Protein AF-A0A967ZDS2-F1 (afdb_monomer_lite)

pLDDT: mean 74.89, std 7.38, range [56.84, 87.38]

Radius of gyration: 11.3 Å; chains: 1; bounding box: 27×17×30 Å

Secondary structure (DSSP, 8-state):
----HHHHHHHHHHHHHH----EEEEE-TTS-EEEEEE--HHHHHHSHHHHHHHHHHHHTT-

Structure (mmCIF, N/CA/C/O backbone):
data_AF-A0A967ZDS2-F1
#
_entry.id   AF-A0A967ZDS2-F1
#
loop_
_atom_site.group_PDB
_atom_site.id
_atom_site.type_symbol
_atom_site.label_atom_id
_atom_site.label_alt_id
_atom_site.label_comp_id
_atom_site.label_asym_id
_atom_site.label_entity_id
_atom_site.label_seq_id
_atom_site.pdbx_PDB_ins_code
_atom_site.Cartn_x
_atom_site.Cartn_y
_at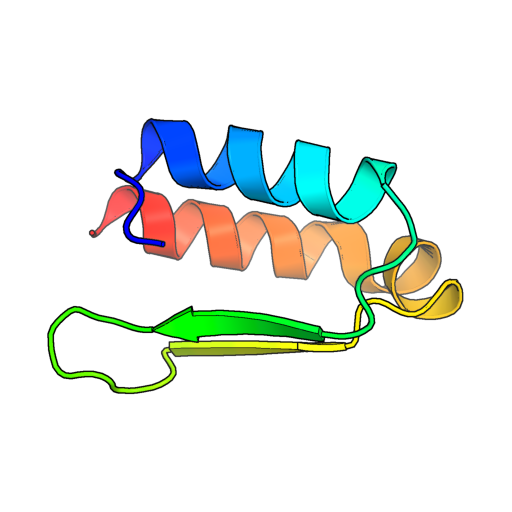om_site.Cartn_z
_atom_site.occupancy
_atom_site.B_iso_or_equiv
_atom_site.auth_seq_id
_atom_site.auth_comp_id
_atom_site.auth_asym_id
_atom_site.auth_atom_id
_atom_site.pdbx_PDB_model_num
ATOM 1 N N . MET A 1 1 ? 1.176 8.413 10.199 1.00 56.84 1 MET A N 1
ATOM 2 C CA . MET A 1 1 ? 0.210 9.347 9.582 1.00 56.84 1 MET A CA 1
ATOM 3 C C . MET A 1 1 ? -1.121 8.619 9.477 1.00 56.84 1 MET A C 1
ATOM 5 O O . MET A 1 1 ? -1.110 7.492 9.006 1.00 56.84 1 MET A O 1
ATOM 9 N N . LYS A 1 2 ? -2.215 9.192 9.989 1.00 60.28 2 LYS A N 1
ATOM 10 C CA . LYS A 1 2 ? -3.571 8.635 9.850 1.00 60.28 2 LYS A CA 1
ATOM 11 C C . LYS A 1 2 ? -4.279 9.419 8.741 1.00 60.28 2 LYS A C 1
ATOM 13 O O . LYS A 1 2 ? -4.139 10.637 8.714 1.00 60.28 2 LYS A O 1
ATOM 18 N N . VAL A 1 3 ? -4.957 8.735 7.826 1.00 63.88 3 VAL A N 1
ATOM 19 C CA . VAL A 1 3 ? -5.628 9.318 6.648 1.00 63.88 3 VAL A CA 1
ATOM 20 C C . VAL A 1 3 ? -7.012 8.695 6.509 1.00 63.88 3 VAL A C 1
ATOM 22 O O . VAL A 1 3 ? -7.157 7.497 6.742 1.00 63.88 3 VAL A O 1
ATOM 25 N N . ARG A 1 4 ? -8.014 9.509 6.159 1.00 69.25 4 ARG A N 1
ATOM 26 C CA . ARG A 1 4 ? -9.397 9.059 5.901 1.00 69.25 4 ARG A CA 1
ATOM 27 C C . ARG A 1 4 ? -9.489 8.386 4.524 1.00 69.25 4 ARG A C 1
ATOM 29 O O . ARG A 1 4 ? -8.656 8.684 3.671 1.00 69.25 4 ARG A O 1
ATOM 36 N N . GLY A 1 5 ? -10.473 7.510 4.286 1.00 66.19 5 GLY A N 1
ATOM 37 C CA . GLY A 1 5 ? -10.565 6.678 3.068 1.00 66.19 5 GLY A CA 1
ATOM 38 C C . GLY A 1 5 ? -10.373 7.437 1.742 1.00 66.19 5 GLY A C 1
ATOM 39 O O . GLY A 1 5 ? -9.619 7.000 0.873 1.00 66.19 5 GLY A O 1
ATOM 40 N N . GLU A 1 6 ? -10.951 8.633 1.625 1.00 66.94 6 GLU A N 1
ATOM 41 C CA . GLU A 1 6 ? -10.827 9.518 0.452 1.00 66.94 6 GLU A CA 1
ATOM 42 C C . GLU A 1 6 ? -9.413 10.114 0.288 1.00 66.94 6 GLU A C 1
ATOM 44 O O . GLU A 1 6 ? -8.885 10.233 -0.819 1.00 66.94 6 GLU A O 1
ATOM 49 N N . GLU A 1 7 ? -8.764 10.448 1.404 1.00 72.69 7 GLU A N 1
ATOM 50 C CA . GLU A 1 7 ? -7.403 11.001 1.453 1.00 72.69 7 GLU A CA 1
ATOM 51 C C . GLU A 1 7 ? -6.336 9.916 1.265 1.00 72.69 7 GLU A C 1
ATOM 53 O O . GLU A 1 7 ? -5.200 10.208 0.884 1.00 72.69 7 GLU A O 1
ATOM 58 N N . LEU A 1 8 ? -6.695 8.654 1.503 1.00 75.69 8 LEU A N 1
ATOM 59 C CA . LEU A 1 8 ? -5.795 7.511 1.421 1.00 75.69 8 LEU A CA 1
ATOM 60 C C . LEU A 1 8 ? -5.274 7.330 -0.009 1.00 75.69 8 LEU A C 1
ATOM 62 O O . LEU A 1 8 ? -4.069 7.229 -0.223 1.00 75.69 8 LEU A O 1
ATOM 66 N N . LEU A 1 9 ? -6.163 7.385 -1.005 1.00 75.12 9 LEU A N 1
ATO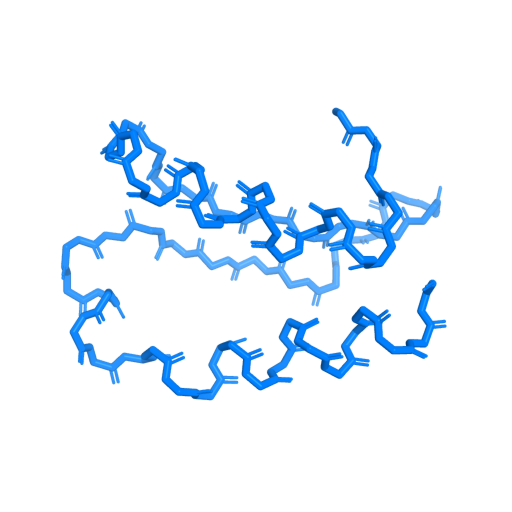M 67 C CA . LEU A 1 9 ? -5.800 7.295 -2.425 1.00 75.12 9 LEU A CA 1
ATOM 68 C C . LEU A 1 9 ? -4.897 8.447 -2.873 1.00 75.12 9 LEU A C 1
ATOM 70 O O . LEU A 1 9 ? -3.911 8.218 -3.579 1.00 75.12 9 LEU A O 1
ATOM 74 N N . ALA A 1 10 ? -5.216 9.673 -2.453 1.00 80.31 10 ALA A N 1
ATOM 75 C CA . ALA A 1 10 ? -4.398 10.845 -2.748 1.00 80.31 10 ALA A CA 1
ATOM 76 C C . ALA A 1 10 ? -2.995 10.690 -2.151 1.00 80.31 10 ALA A C 1
ATOM 78 O O . ALA A 1 10 ? -2.000 10.898 -2.849 1.00 80.31 10 ALA A O 1
ATOM 79 N N . LYS A 1 11 ? -2.909 10.223 -0.899 1.00 79.69 11 LYS A N 1
ATOM 80 C CA . LYS A 1 11 ? -1.628 10.056 -0.219 1.00 79.69 11 LYS A CA 1
ATOM 81 C C . LYS A 1 11 ? -0.784 8.934 -0.806 1.00 79.69 11 LYS A C 1
ATOM 83 O O . LYS A 1 11 ? 0.422 9.100 -0.954 1.00 79.69 11 LYS A O 1
ATOM 88 N N . VAL A 1 12 ? -1.399 7.812 -1.186 1.00 77.69 12 VAL A N 1
ATOM 89 C CA . VAL A 1 12 ? -0.682 6.721 -1.863 1.00 77.69 12 VAL A CA 1
ATOM 90 C C . VAL A 1 12 ? -0.106 7.213 -3.190 1.00 77.69 12 VAL A C 1
ATOM 92 O O . VAL A 1 12 ? 1.051 6.927 -3.486 1.00 77.69 12 VAL A O 1
ATOM 95 N N . ARG A 1 13 ? -0.864 7.990 -3.976 1.00 76.56 13 ARG A N 1
ATOM 96 C CA . ARG A 1 13 ? -0.355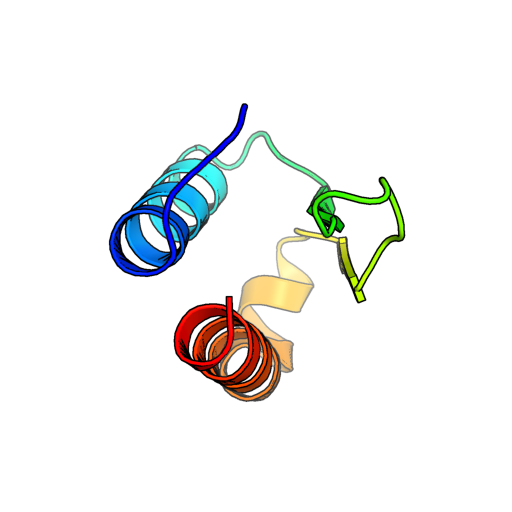 8.567 -5.231 1.00 76.56 13 ARG A CA 1
ATOM 97 C C . ARG A 1 13 ? 0.821 9.509 -4.998 1.00 76.56 13 ARG A C 1
ATOM 99 O O . ARG A 1 13 ? 1.811 9.382 -5.705 1.00 76.56 13 ARG A O 1
ATOM 106 N N . GLU A 1 14 ? 0.726 10.401 -4.016 1.00 80.75 14 GLU A N 1
ATOM 107 C CA . GLU A 1 14 ? 1.804 11.326 -3.634 1.00 80.75 14 GLU A CA 1
ATOM 108 C C . GLU A 1 14 ? 3.085 10.564 -3.262 1.00 80.75 14 GLU A C 1
ATOM 110 O O . GLU A 1 14 ? 4.145 10.806 -3.831 1.00 80.75 14 GLU A O 1
ATOM 115 N N . VAL A 1 15 ? 2.956 9.557 -2.395 1.00 79.25 15 VAL A N 1
ATOM 116 C CA . VAL A 1 15 ? 4.062 8.708 -1.927 1.00 79.25 15 VAL A CA 1
ATOM 117 C C . VAL A 1 15 ? 4.714 7.916 -3.063 1.00 79.25 15 VAL A C 1
ATOM 119 O O . VAL A 1 15 ? 5.937 7.784 -3.116 1.00 79.25 15 VAL A O 1
ATOM 122 N N . VAL A 1 16 ? 3.911 7.386 -3.988 1.00 75.69 16 VAL A N 1
ATOM 123 C CA . VAL A 1 16 ? 4.420 6.692 -5.179 1.00 75.69 16 VAL A CA 1
ATOM 124 C C . VAL A 1 16 ? 5.139 7.672 -6.113 1.00 75.69 16 VAL A C 1
ATOM 126 O O . VAL A 1 16 ? 6.150 7.306 -6.707 1.00 75.69 16 VAL A O 1
ATOM 129 N N . HIS A 1 17 ? 4.655 8.913 -6.222 1.00 76.19 17 HIS A N 1
ATOM 130 C CA . HIS A 1 17 ? 5.247 9.949 -7.072 1.00 76.19 17 HIS A CA 1
ATOM 131 C C . HIS A 1 17 ? 6.581 10.480 -6.529 1.00 76.19 17 HIS A C 1
ATOM 133 O O . HIS A 1 17 ? 7.478 10.776 -7.312 1.00 76.19 17 HIS A O 1
ATOM 139 N N . GLU A 1 18 ? 6.740 10.558 -5.203 1.00 79.94 18 GLU A N 1
ATOM 140 C CA . GLU A 1 18 ? 8.011 10.928 -4.563 1.00 79.94 18 GLU A CA 1
ATOM 141 C C . GLU A 1 18 ? 9.139 9.920 -4.845 1.00 79.94 18 GLU A C 1
ATOM 143 O O . GLU A 1 18 ? 10.314 10.267 -4.739 1.00 79.94 18 GLU A O 1
ATOM 148 N N . GLY A 1 19 ? 8.815 8.664 -5.179 1.00 71.38 19 GLY A N 1
ATOM 149 C CA . GLY A 1 19 ? 9.778 7.642 -5.616 1.00 71.38 19 GLY A CA 1
ATOM 150 C C . GLY A 1 19 ? 10.795 7.173 -4.561 1.00 71.38 19 GLY A C 1
ATOM 151 O O . GLY A 1 19 ? 11.541 6.227 -4.807 1.00 71.38 19 GLY A O 1
ATOM 152 N N . ASN A 1 20 ? 10.823 7.786 -3.376 1.00 77.31 20 ASN A N 1
ATOM 153 C CA . ASN A 1 20 ? 11.743 7.449 -2.285 1.00 77.31 20 ASN A CA 1
ATOM 154 C C . ASN A 1 20 ? 11.194 6.363 -1.336 1.00 77.31 20 ASN A C 1
ATOM 156 O O . ASN A 1 20 ? 11.887 5.888 -0.434 1.00 77.31 20 ASN A O 1
ATOM 160 N N . VAL A 1 21 ? 9.940 5.946 -1.519 1.00 77.19 21 VAL A N 1
ATOM 161 C CA . VAL A 1 21 ? 9.300 4.953 -0.653 1.00 77.19 21 VAL A CA 1
ATOM 162 C C . VAL A 1 21 ? 9.440 3.561 -1.250 1.00 77.19 21 VAL A C 1
ATOM 164 O O . VAL A 1 21 ? 9.073 3.317 -2.390 1.00 77.19 21 VAL A O 1
ATOM 167 N N . ARG A 1 22 ? 9.969 2.631 -0.447 1.00 81.62 22 ARG A N 1
ATOM 168 C CA . ARG A 1 22 ? 10.220 1.232 -0.842 1.00 81.62 22 ARG A CA 1
ATOM 169 C C . ARG A 1 22 ? 9.097 0.277 -0.448 1.00 81.62 22 ARG A C 1
ATOM 171 O O . ARG A 1 22 ? 9.079 -0.868 -0.892 1.00 81.62 22 ARG A O 1
ATOM 178 N N . ARG A 1 23 ? 8.194 0.704 0.438 1.00 82.56 23 ARG A N 1
ATOM 179 C CA . ARG A 1 23 ? 7.146 -0.138 1.022 1.00 82.56 23 ARG A CA 1
ATOM 180 C C . ARG A 1 23 ? 5.937 0.703 1.415 1.00 82.56 23 ARG A C 1
ATOM 182 O O . ARG A 1 23 ? 6.096 1.717 2.087 1.00 82.56 23 ARG A O 1
ATOM 189 N N . LEU A 1 24 ? 4.752 0.257 1.019 1.00 80.56 24 LEU A N 1
ATOM 190 C CA . LEU A 1 24 ? 3.464 0.794 1.437 1.00 80.56 24 LEU A CA 1
ATOM 191 C C . LEU A 1 24 ? 2.806 -0.202 2.391 1.00 80.56 24 LEU A C 1
ATOM 193 O O . LEU A 1 24 ? 2.783 -1.399 2.106 1.00 80.56 24 LEU A O 1
ATOM 197 N N . MET A 1 25 ? 2.260 0.285 3.501 1.00 84.75 25 MET A N 1
ATOM 198 C CA . MET A 1 25 ? 1.573 -0.554 4.477 1.00 84.75 25 MET A CA 1
ATOM 199 C C . MET A 1 25 ? 0.262 0.109 4.887 1.00 84.75 25 MET A C 1
ATOM 201 O O . MET A 1 25 ? 0.252 1.284 5.255 1.00 84.75 25 MET A O 1
ATOM 205 N N . ILE A 1 26 ? -0.834 -0.642 4.809 1.00 81.44 26 ILE A N 1
ATOM 206 C CA . ILE A 1 26 ? -2.144 -0.227 5.304 1.00 81.44 26 ILE A CA 1
ATOM 207 C C . ILE A 1 26 ? -2.392 -0.974 6.605 1.00 81.44 26 ILE A C 1
ATOM 209 O O . ILE A 1 26 ? -2.362 -2.203 6.645 1.00 81.44 26 ILE A O 1
ATOM 213 N N . VAL A 1 27 ? -2.634 -0.212 7.661 1.00 82.62 27 VAL A N 1
ATOM 214 C CA . VAL A 1 27 ? -2.884 -0.695 9.019 1.00 82.62 27 VAL A CA 1
ATOM 215 C C . VAL A 1 27 ? -4.247 -0.195 9.469 1.00 82.62 27 VAL A C 1
ATOM 217 O O . VAL A 1 27 ? -4.578 0.968 9.236 1.00 82.62 27 VAL A O 1
ATOM 220 N N . ASN A 1 28 ? -5.035 -1.070 10.091 1.00 79.94 28 ASN A N 1
ATOM 221 C CA . ASN A 1 28 ? -6.301 -0.676 10.703 1.00 79.94 28 ASN A CA 1
ATOM 222 C C . ASN A 1 28 ? -6.068 0.043 12.047 1.00 79.94 28 ASN A C 1
ATOM 224 O O . ASN A 1 28 ? -4.937 0.162 12.524 1.00 79.94 28 ASN A O 1
ATOM 228 N N . GLU A 1 29 ? -7.141 0.516 12.679 1.00 79.00 29 GLU A N 1
ATOM 229 C CA . GLU A 1 29 ? -7.054 1.245 13.953 1.00 79.00 29 GLU A CA 1
ATOM 230 C C . GLU A 1 29 ? -6.515 0.399 15.118 1.00 79.00 29 GLU A C 1
ATOM 232 O O . GLU A 1 29 ? -5.924 0.945 16.048 1.00 79.00 29 GLU A O 1
ATOM 237 N N . GLU A 1 30 ? -6.642 -0.928 15.035 1.00 85.88 30 GLU A N 1
ATOM 238 C CA . GLU A 1 30 ? 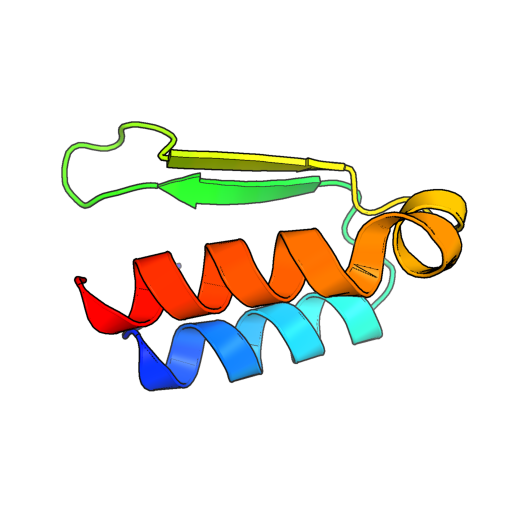-6.068 -1.887 15.990 1.00 85.88 30 GLU A CA 1
ATOM 239 C C . GLU A 1 30 ? -4.559 -2.112 15.782 1.00 85.88 30 GLU A C 1
ATOM 241 O O . GLU A 1 30 ? -3.936 -2.880 16.515 1.00 85.88 30 GLU A O 1
ATOM 246 N N . GLY A 1 31 ? -3.958 -1.483 14.767 1.00 84.69 31 GLY A N 1
ATOM 247 C CA . GLY A 1 31 ? -2.550 -1.653 14.414 1.00 84.69 31 GLY A CA 1
ATOM 248 C C . GLY A 1 31 ? -2.248 -2.939 13.641 1.00 84.69 31 GLY A C 1
ATOM 249 O O . GLY A 1 31 ? -1.078 -3.276 13.459 1.00 84.69 31 GLY A O 1
ATOM 250 N N . ARG A 1 32 ? -3.267 -3.662 13.162 1.00 86.12 32 ARG A N 1
ATOM 251 C CA . ARG A 1 32 ? -3.082 -4.851 12.322 1.00 86.12 32 ARG A CA 1
ATOM 252 C C . ARG A 1 32 ? -2.817 -4.440 10.882 1.00 86.12 32 ARG A C 1
ATOM 254 O O . ARG A 1 32 ? -3.574 -3.661 10.301 1.00 86.12 32 ARG A O 1
ATOM 261 N N . THR A 1 33 ? -1.769 -5.007 10.292 1.00 87.38 33 THR A N 1
ATOM 262 C CA . THR A 1 33 ? -1.475 -4.843 8.867 1.00 87.38 33 THR A CA 1
ATOM 263 C C . THR A 1 33 ? -2.542 -5.549 8.042 1.00 87.38 33 THR A C 1
ATOM 265 O O . THR A 1 33 ? -2.684 -6.767 8.111 1.00 87.38 33 THR A O 1
ATOM 268 N N . LEU A 1 34 ? -3.286 -4.772 7.261 1.00 82.00 34 LEU A N 1
ATOM 269 C CA . LEU A 1 34 ? -4.263 -5.272 6.300 1.00 82.00 34 LEU A CA 1
ATOM 270 C C . LEU A 1 34 ? -3.578 -5.639 4.984 1.00 82.00 34 LEU A C 1
ATOM 272 O O . LEU A 1 34 ? -3.864 -6.678 4.398 1.00 82.00 34 LEU A O 1
ATOM 276 N N . ILE A 1 35 ? -2.662 -4.778 4.533 1.00 81.81 35 ILE A N 1
ATOM 277 C CA . ILE A 1 35 ? -1.912 -4.938 3.287 1.00 81.81 35 ILE A CA 1
ATOM 278 C C . ILE A 1 35 ? -0.494 -4.399 3.471 1.00 81.81 35 ILE A C 1
ATOM 280 O O . ILE A 1 35 ? -0.301 -3.313 4.016 1.00 81.81 35 ILE A O 1
ATOM 284 N N . GLU A 1 36 ? 0.489 -5.130 2.949 1.00 84.19 36 GLU A N 1
ATOM 285 C CA . GLU A 1 36 ? 1.871 -4.676 2.795 1.00 84.19 36 GLU A CA 1
ATOM 286 C C . GLU A 1 36 ? 2.325 -4.919 1.353 1.00 84.19 36 GLU A C 1
ATOM 288 O O . GLU A 1 36 ? 2.208 -6.032 0.842 1.00 84.19 36 GLU A O 1
ATOM 293 N N . ILE A 1 37 ? 2.829 -3.877 0.687 1.00 79.44 37 ILE A N 1
ATOM 294 C CA . ILE A 1 37 ? 3.263 -3.950 -0.712 1.00 79.44 37 ILE A CA 1
ATOM 295 C C . ILE A 1 37 ? 4.641 -3.294 -0.860 1.00 79.44 37 ILE A C 1
ATOM 297 O O . ILE A 1 37 ? 4.820 -2.139 -0.461 1.00 79.44 37 ILE A O 1
ATOM 301 N N . PRO A 1 38 ? 5.627 -3.973 -1.469 1.00 78.25 38 PRO A N 1
ATOM 302 C CA . PRO A 1 38 ? 6.883 -3.342 -1.846 1.00 78.25 38 PRO A CA 1
ATOM 303 C C . PRO A 1 38 ? 6.668 -2.391 -3.034 1.00 78.25 38 PRO A C 1
ATOM 305 O O . PRO A 1 38 ? 6.209 -2.799 -4.097 1.00 78.25 38 PRO A O 1
ATOM 308 N N . LEU A 1 39 ? 7.034 -1.121 -2.872 1.00 76.25 39 LEU A N 1
ATOM 309 C CA . LEU A 1 39 ? 7.054 -0.127 -3.946 1.00 76.25 39 LEU A CA 1
ATOM 310 C C . LEU A 1 39 ? 8.427 -0.180 -4.630 1.00 76.25 39 LEU A C 1
ATOM 312 O O . LEU A 1 39 ? 9.339 0.577 -4.307 1.00 76.25 39 LEU A O 1
ATOM 316 N N . THR A 1 40 ? 8.608 -1.140 -5.535 1.00 74.44 40 THR A N 1
ATOM 317 C CA . THR A 1 40 ? 9.785 -1.212 -6.414 1.00 74.44 40 THR A CA 1
ATOM 318 C C . THR A 1 40 ? 9.382 -0.876 -7.848 1.00 74.44 40 THR A C 1
ATOM 320 O O . THR A 1 40 ? 8.226 -1.051 -8.234 1.00 74.44 40 THR A O 1
ATOM 323 N N . ILE A 1 41 ? 10.338 -0.418 -8.663 1.00 64.38 41 ILE A N 1
ATOM 324 C CA . ILE A 1 41 ? 10.107 0.001 -10.060 1.00 64.38 41 ILE A CA 1
ATOM 325 C C . ILE A 1 41 ? 9.376 -1.089 -10.880 1.00 64.38 41 ILE A C 1
ATOM 327 O O . ILE A 1 41 ? 8.544 -0.771 -11.725 1.00 64.38 41 ILE A O 1
ATOM 331 N N . GLY A 1 42 ? 9.602 -2.375 -10.582 1.00 63.09 42 GLY A N 1
ATOM 332 C CA . GLY A 1 42 ? 8.908 -3.497 -11.233 1.00 63.09 42 GLY A CA 1
ATOM 333 C C . GLY A 1 42 ? 7.460 -3.734 -10.772 1.00 63.09 42 GLY A C 1
ATOM 334 O O . GLY A 1 42 ? 6.640 -4.204 -11.558 1.00 63.09 42 GLY A O 1
ATOM 335 N N . VAL A 1 43 ? 7.107 -3.375 -9.533 1.00 66.75 43 VAL A N 1
ATOM 336 C CA . VAL A 1 43 ? 5.742 -3.546 -8.991 1.00 66.75 43 VAL A CA 1
ATOM 337 C C . VAL A 1 43 ? 4.781 -2.507 -9.566 1.00 66.75 43 VAL A C 1
ATOM 339 O O . VAL A 1 43 ? 3.621 -2.826 -9.832 1.00 66.75 43 VAL A O 1
ATOM 342 N N . ILE A 1 44 ? 5.284 -1.300 -9.848 1.00 64.62 44 ILE A N 1
ATOM 343 C CA . ILE A 1 44 ? 4.519 -0.240 -10.515 1.00 64.62 44 ILE A CA 1
ATOM 344 C C . ILE A 1 44 ? 4.103 -0.685 -11.938 1.00 64.62 44 ILE A C 1
ATOM 346 O O . ILE A 1 44 ? 3.010 -0.381 -12.394 1.00 64.62 44 ILE A O 1
ATOM 350 N N . GLY A 1 45 ? 4.919 -1.469 -12.647 1.00 64.31 45 GLY A N 1
ATOM 351 C CA . GLY A 1 45 ? 4.565 -1.957 -13.988 1.00 64.31 45 GLY A CA 1
ATOM 352 C C . GLY A 1 45 ? 3.672 -3.205 -14.009 1.00 64.31 45 GLY A C 1
ATOM 353 O O . GLY A 1 45 ? 2.780 -3.304 -14.846 1.00 64.31 45 GLY A O 1
ATOM 354 N N . ALA A 1 46 ? 3.903 -4.165 -13.106 1.00 66.12 46 ALA A N 1
ATOM 355 C CA . ALA A 1 46 ? 3.349 -5.521 -13.226 1.00 66.12 46 ALA A CA 1
ATOM 356 C C . ALA A 1 46 ? 2.105 -5.811 -12.363 1.00 66.12 46 ALA A C 1
ATOM 358 O O . ALA A 1 46 ? 1.353 -6.730 -12.678 1.00 66.12 46 ALA A O 1
ATOM 359 N N . VAL A 1 47 ? 1.876 -5.064 -11.274 1.00 61.41 47 VAL A N 1
ATOM 360 C CA . VAL A 1 47 ? 0.859 -5.409 -10.248 1.00 61.41 47 VAL A CA 1
ATOM 361 C C . VAL A 1 47 ? -0.103 -4.252 -9.963 1.00 61.41 47 VAL A C 1
ATOM 363 O O . VAL A 1 47 ? -0.837 -4.257 -8.976 1.00 61.41 47 VAL A O 1
ATOM 366 N N . LEU A 1 48 ? -0.108 -3.240 -10.833 1.00 66.00 48 LEU A N 1
ATOM 367 C CA . LEU A 1 48 ? -0.752 -1.966 -10.553 1.00 66.00 48 LEU A CA 1
ATOM 368 C C . LEU A 1 48 ? -2.275 -2.119 -10.341 1.00 66.00 48 LEU A C 1
ATOM 370 O O . LEU A 1 48 ? -2.811 -1.649 -9.342 1.00 66.00 48 LEU A O 1
ATOM 374 N N . LEU A 1 49 ? -2.978 -2.832 -11.227 1.00 66.94 49 LEU A N 1
ATOM 375 C CA . LEU A 1 49 ? -4.447 -2.911 -11.190 1.00 66.94 49 LEU A CA 1
ATOM 376 C C . LEU A 1 49 ? -5.019 -3.677 -9.975 1.00 66.94 49 LEU A C 1
ATOM 378 O O . LEU A 1 49 ? -5.886 -3.116 -9.303 1.00 66.94 49 LEU A O 1
ATOM 382 N N . PRO A 1 50 ? -4.560 -4.902 -9.632 1.00 71.31 50 PRO A N 1
ATOM 383 C CA . PRO A 1 50 ? -5.115 -5.643 -8.493 1.00 71.31 50 PRO A CA 1
ATOM 384 C C . PRO A 1 50 ? -4.848 -4.953 -7.153 1.00 71.31 50 PRO A C 1
ATOM 386 O O . PRO A 1 50 ? -5.693 -4.961 -6.261 1.00 71.31 50 PRO A O 1
AT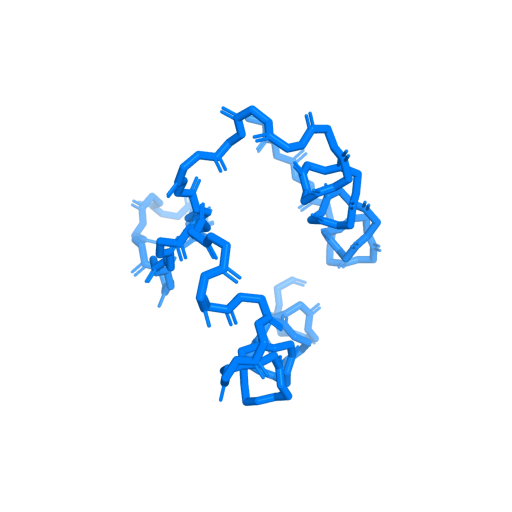OM 389 N N . VAL A 1 51 ? -3.682 -4.318 -7.023 1.00 72.56 51 VAL A N 1
ATOM 390 C CA . VAL A 1 51 ? -3.285 -3.603 -5.811 1.00 72.56 51 VAL A CA 1
ATOM 391 C C . VAL A 1 51 ? -4.132 -2.349 -5.614 1.00 72.56 51 VAL A C 1
ATOM 393 O O . VAL A 1 51 ? -4.669 -2.153 -4.527 1.00 72.56 51 VAL A O 1
ATOM 396 N N . TRP A 1 52 ? -4.324 -1.530 -6.654 1.00 72.75 52 TRP A N 1
ATOM 397 C CA . TRP A 1 52 ? -5.209 -0.365 -6.556 1.00 72.75 52 TRP A CA 1
ATOM 398 C C . TRP A 1 52 ? -6.654 -0.759 -6.247 1.00 72.75 52 TRP A C 1
ATOM 400 O O . TRP A 1 52 ? -7.302 -0.078 -5.455 1.00 72.75 52 TRP A O 1
ATOM 410 N N . ALA A 1 53 ? -7.145 -1.865 -6.817 1.00 79.12 53 ALA A N 1
ATOM 411 C CA . ALA A 1 53 ? -8.474 -2.387 -6.511 1.00 79.12 53 ALA A CA 1
ATOM 412 C C . ALA A 1 53 ? -8.599 -2.807 -5.037 1.00 79.12 53 ALA A C 1
ATOM 414 O O . ALA A 1 53 ? -9.578 -2.452 -4.387 1.00 79.12 53 ALA A O 1
ATOM 415 N N . ALA A 1 54 ? -7.596 -3.498 -4.487 1.00 79.12 54 ALA A N 1
ATOM 416 C CA . ALA A 1 54 ? -7.576 -3.887 -3.078 1.00 79.12 54 ALA A CA 1
ATOM 417 C C . ALA A 1 54 ? -7.506 -2.671 -2.137 1.00 79.12 54 ALA A C 1
ATOM 419 O O . ALA A 1 54 ? -8.221 -2.622 -1.139 1.00 79.12 54 ALA A O 1
ATOM 420 N N . ILE A 1 55 ? -6.705 -1.657 -2.483 1.00 77.31 55 ILE A N 1
ATOM 421 C CA . ILE A 1 55 ? -6.648 -0.387 -1.744 1.00 77.31 55 ILE A CA 1
ATOM 422 C C . ILE A 1 55 ? -8.010 0.319 -1.788 1.00 77.31 55 ILE A C 1
ATOM 424 O O . ILE A 1 55 ? -8.482 0.781 -0.753 1.00 77.31 55 ILE A O 1
ATOM 428 N N . GLY A 1 56 ? -8.661 0.371 -2.955 1.00 75.62 56 GLY A N 1
ATOM 429 C CA . GLY A 1 56 ? -9.993 0.961 -3.112 1.00 75.62 56 GLY A CA 1
ATOM 430 C C . GLY A 1 56 ? -11.080 0.213 -2.336 1.00 75.62 56 GLY A C 1
ATOM 431 O O . GLY A 1 56 ? -11.925 0.845 -1.712 1.00 75.62 56 GLY A O 1
ATOM 432 N N . ALA A 1 57 ? -11.026 -1.121 -2.316 1.00 82.44 57 ALA A N 1
ATOM 433 C CA . ALA A 1 57 ? -11.945 -1.951 -1.544 1.00 82.44 57 ALA A CA 1
ATOM 434 C C . ALA A 1 57 ? -11.781 -1.735 -0.034 1.00 82.44 57 ALA A C 1
ATOM 436 O O . ALA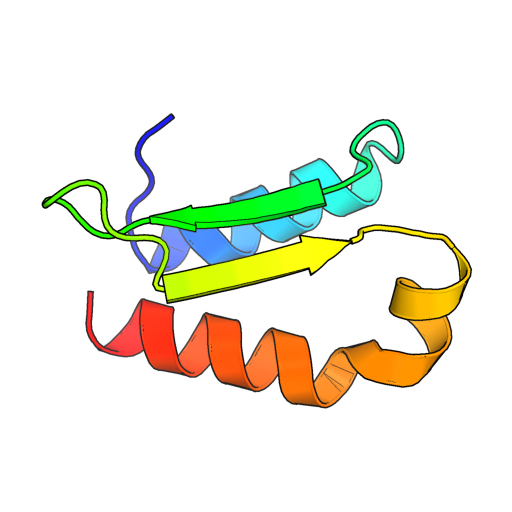 A 1 57 ? -12.777 -1.626 0.671 1.00 82.44 57 ALA A O 1
ATOM 437 N N . ILE A 1 58 ? -10.542 -1.621 0.459 1.00 76.31 58 ILE A N 1
ATOM 438 C CA . ILE A 1 58 ? -10.290 -1.294 1.867 1.00 76.31 58 ILE A CA 1
ATOM 439 C C . ILE A 1 58 ? -10.811 0.109 2.173 1.00 76.31 58 ILE A C 1
ATOM 441 O O . ILE A 1 58 ? -11.586 0.265 3.108 1.00 76.31 58 ILE A O 1
ATOM 445 N N . ALA A 1 59 ? -10.460 1.104 1.355 1.00 73.62 59 ALA A N 1
ATOM 446 C CA . ALA A 1 59 ? -10.870 2.496 1.543 1.00 73.62 59 ALA A CA 1
ATOM 447 C C . ALA A 1 59 ? -12.394 2.721 1.511 1.00 73.62 59 ALA A C 1
ATOM 449 O O . ALA A 1 59 ? -12.850 3.755 1.981 1.00 73.62 59 ALA A O 1
ATOM 450 N N . ALA A 1 60 ? -13.177 1.788 0.958 1.00 76.69 60 ALA A N 1
ATOM 451 C CA . ALA A 1 60 ? -14.639 1.848 0.959 1.00 76.69 60 ALA A CA 1
ATOM 452 C C . ALA A 1 60 ? -15.282 1.325 2.258 1.00 76.69 60 ALA A C 1
ATOM 454 O O . ALA A 1 60 ? -16.473 1.543 2.472 1.00 76.69 60 ALA A O 1
ATOM 455 N N . VAL A 1 61 ? -14.529 0.594 3.088 1.00 69.31 61 VAL A N 1
ATOM 456 C CA . VAL A 1 61 ? -15.038 -0.097 4.288 1.00 69.31 61 VAL A CA 1
ATOM 457 C C . VAL A 1 61 ? -14.435 0.469 5.583 1.00 69.31 61 VAL A C 1
ATOM 459 O O . VAL A 1 61 ? -14.952 0.175 6.660 1.00 69.31 61 VAL A O 1
ATOM 462 N N . VAL A 1 62 ? -13.373 1.282 5.493 1.00 61.56 62 VAL A N 1
ATOM 463 C CA . VAL A 1 62 ? -12.781 2.020 6.628 1.00 61.56 62 VAL A CA 1
ATOM 464 C C . VAL A 1 62 ? -13.111 3.505 6.620 1.00 61.56 62 VAL A C 1
ATOM 466 O O . VAL A 1 62 ? -13.269 4.082 5.523 1.00 61.56 62 VAL A O 1
#

Sequence (62 aa):
MKVRGEELLAKVREVVHEGNVRRLMIVNEEGRTLIEIPLTIGVIGAVLLPVWAAIGAIAAVV

Foldseek 3Di:
DDDALVVQVVVVVVVLVVVPAQKDFDADPVRDTPDIDGSDPVCVPPVVVVVVVVSNVVSVVD